Protein AF-A0A9W9ZIT5-F1 (afdb_monomer_lite)

Foldseek 3Di:
DKDKDKDKAAPVCCVVCVVVVVVCVVVVQKDWPDKDKDQDDDDPPDRRIMIMTMIMGPHD

Secondary structure (DSSP, 8-state):
--EEEEEEEEHHHHHHHHHHHHHHHHTTSEEEEEEEEEEPP--TTS-SEEEEEEEEE---

Organism: NCBI:txid174260

Structure (mmCIF, N/CA/C/O backbone):
data_AF-A0A9W9ZIT5-F1
#
_entry.id   AF-A0A9W9ZIT5-F1
#
loop_
_atom_site.group_PDB
_atom_site.id
_atom_site.type_symbol
_atom_site.label_atom_id
_atom_site.label_alt_id
_atom_site.label_comp_id
_atom_site.label_asym_id
_atom_site.label_entity_id
_atom_site.label_seq_id
_atom_site.pdbx_PDB_ins_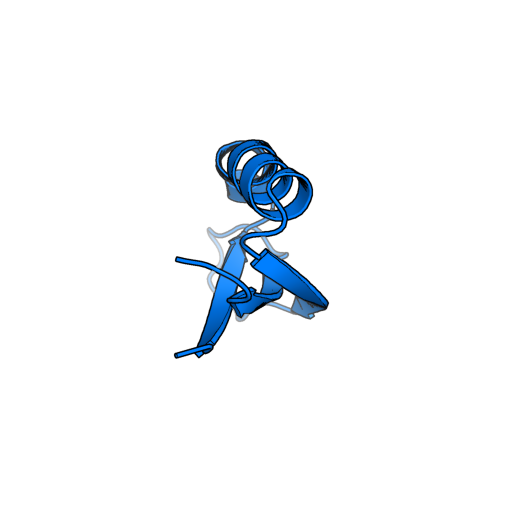code
_atom_site.Cartn_x
_atom_site.Cartn_y
_atom_site.Cartn_z
_atom_site.occupancy
_atom_site.B_iso_or_equiv
_atom_site.auth_seq_id
_atom_site.auth_comp_id
_atom_site.auth_asym_id
_atom_site.auth_atom_id
_atom_site.pdbx_PDB_model_num
ATOM 1 N N . MET A 1 1 ? -20.532 2.542 4.866 1.00 54.12 1 MET A N 1
ATOM 2 C CA . MET A 1 1 ? -20.308 1.297 4.100 1.00 54.12 1 MET A CA 1
ATOM 3 C C . MET A 1 1 ? -18.810 1.163 3.901 1.00 54.12 1 MET A C 1
ATOM 5 O O . MET A 1 1 ? -18.201 2.134 3.475 1.00 54.12 1 MET A O 1
ATOM 9 N N . GLY A 1 2 ? -18.220 0.040 4.314 1.00 79.19 2 GLY A N 1
ATOM 10 C CA . GLY A 1 2 ? -16.801 -0.242 4.076 1.00 79.19 2 GLY A CA 1
ATOM 11 C C . GLY A 1 2 ? -16.575 -0.733 2.646 1.00 79.19 2 GLY A C 1
ATOM 12 O O . GLY A 1 2 ? -17.505 -1.225 2.010 1.00 79.19 2 GLY A O 1
ATOM 13 N N . GLY A 1 3 ? -15.352 -0.591 2.146 1.00 89.69 3 GLY A N 1
ATOM 14 C CA . GLY A 1 3 ? -14.960 -0.997 0.797 1.00 89.69 3 GLY A CA 1
ATOM 15 C C . GLY A 1 3 ? -13.510 -1.462 0.754 1.00 89.69 3 GLY A C 1
ATOM 16 O O . GLY A 1 3 ? -12.777 -1.305 1.732 1.00 89.69 3 GLY A O 1
ATOM 17 N N . LEU A 1 4 ? -13.105 -2.046 -0.370 1.00 93.25 4 LEU A N 1
ATOM 18 C CA . LEU A 1 4 ? -11.709 -2.376 -0.639 1.00 93.25 4 LEU A CA 1
ATOM 19 C C . LEU A 1 4 ? -11.161 -1.412 -1.685 1.00 93.25 4 LEU A C 1
ATOM 21 O O . LEU A 1 4 ? -11.803 -1.175 -2.706 1.00 93.25 4 LEU A O 1
ATOM 25 N N . ILE A 1 5 ? -9.972 -0.881 -1.428 1.00 91.81 5 ILE A N 1
ATOM 26 C CA . ILE A 1 5 ? -9.223 -0.053 -2.367 1.00 91.81 5 ILE A CA 1
ATOM 27 C C . ILE A 1 5 ? -7.979 -0.835 -2.768 1.00 91.81 5 ILE A C 1
ATOM 29 O O . ILE A 1 5 ? -7.227 -1.299 -1.912 1.00 91.81 5 ILE A O 1
ATOM 33 N N . CYS A 1 6 ? -7.767 -0.979 -4.072 1.00 92.12 6 CYS A N 1
ATOM 34 C CA . CYS A 1 6 ? -6.564 -1.574 -4.631 1.00 92.12 6 CYS A CA 1
ATOM 35 C C . CYS A 1 6 ? -5.909 -0.565 -5.567 1.00 92.12 6 CYS A C 1
ATOM 37 O O . CYS A 1 6 ? -6.569 -0.045 -6.466 1.00 92.12 6 CYS A O 1
ATOM 39 N N . PHE A 1 7 ? -4.623 -0.307 -5.371 1.00 89.00 7 PHE A N 1
ATOM 40 C CA . PHE A 1 7 ? -3.826 0.478 -6.306 1.00 89.00 7 PHE A CA 1
ATOM 41 C C . PHE A 1 7 ? -2.446 -0.144 -6.478 1.00 89.00 7 PHE A C 1
ATOM 43 O O . PHE A 1 7 ? -1.915 -0.819 -5.591 1.00 89.00 7 PHE A O 1
ATOM 50 N N . ILE A 1 8 ? -1.884 0.073 -7.663 1.00 89.50 8 ILE A N 1
ATOM 51 C CA . ILE A 1 8 ? -0.554 -0.383 -8.041 1.00 89.50 8 ILE A CA 1
ATOM 52 C C . ILE A 1 8 ? 0.304 0.862 -8.193 1.00 89.50 8 ILE A C 1
ATOM 54 O O . ILE A 1 8 ? -0.026 1.731 -8.992 1.00 89.50 8 ILE A O 1
ATOM 58 N N . LEU A 1 9 ? 1.387 0.931 -7.428 1.00 89.56 9 LEU A N 1
ATOM 59 C CA . LEU A 1 9 ? 2.369 2.006 -7.510 1.00 89.56 9 LEU A CA 1
ATOM 60 C C . LEU A 1 9 ? 3.659 1.472 -8.103 1.00 89.56 9 LEU A C 1
ATOM 62 O O . LEU A 1 9 ? 4.121 0.381 -7.743 1.00 89.56 9 LEU A O 1
ATOM 66 N N . ARG A 1 10 ? 4.283 2.258 -8.973 1.00 86.94 10 ARG A N 1
ATOM 67 C CA . ARG A 1 10 ? 5.683 2.036 -9.323 1.00 86.94 10 ARG A CA 1
ATOM 68 C C . ARG A 1 10 ? 6.566 2.489 -8.174 1.00 86.94 10 ARG A C 1
ATOM 70 O O . ARG A 1 10 ? 6.187 3.322 -7.358 1.00 86.94 10 ARG A O 1
ATOM 77 N N . TYR A 1 11 ? 7.772 1.937 -8.103 1.00 84.31 11 TYR A N 1
ATOM 78 C CA . TYR A 1 11 ? 8.695 2.285 -7.022 1.00 84.31 11 TYR A CA 1
ATOM 79 C C . TYR A 1 11 ? 9.064 3.775 -6.997 1.00 84.31 11 TYR A C 1
ATOM 81 O O . TYR A 1 11 ? 9.246 4.311 -5.916 1.00 84.31 11 TYR A O 1
ATOM 89 N N . ASN A 1 12 ? 9.145 4.438 -8.154 1.00 85.62 12 ASN A N 1
ATOM 90 C CA . ASN A 1 12 ? 9.431 5.873 -8.241 1.00 85.62 12 ASN A CA 1
ATOM 91 C C . ASN A 1 12 ? 8.235 6.765 -7.869 1.00 85.62 12 ASN A C 1
ATOM 93 O O . ASN A 1 12 ? 8.442 7.930 -7.584 1.00 85.62 12 ASN A O 1
ATOM 97 N N . GLU A 1 13 ? 7.014 6.230 -7.887 1.00 86.62 13 GLU A N 1
ATOM 98 C CA . GLU A 1 13 ? 5.795 6.935 -7.464 1.00 86.62 13 GLU A CA 1
ATOM 99 C C . GLU A 1 13 ? 5.521 6.708 -5.972 1.00 86.62 13 GLU A C 1
ATOM 101 O O . GLU A 1 13 ? 4.709 7.398 -5.369 1.00 86.62 13 GLU A O 1
ATOM 106 N N . LEU A 1 14 ? 6.163 5.707 -5.356 1.00 87.94 14 LEU A N 1
ATOM 107 C CA . LEU A 1 14 ? 5.903 5.355 -3.964 1.00 87.94 14 LEU A CA 1
ATOM 108 C C . LEU A 1 14 ? 6.179 6.534 -3.030 1.00 87.94 14 LEU A C 1
ATOM 110 O O . LEU A 1 14 ? 5.371 6.775 -2.139 1.00 87.94 14 LEU A O 1
ATOM 114 N N . ASP A 1 15 ? 7.275 7.255 -3.251 1.00 89.25 15 ASP A N 1
ATOM 115 C CA . ASP A 1 15 ? 7.673 8.379 -2.402 1.00 89.25 15 ASP A CA 1
ATOM 116 C C . ASP A 1 15 ? 6.634 9.514 -2.435 1.00 89.25 15 ASP A C 1
ATOM 118 O O . ASP A 1 15 ? 6.381 10.136 -1.406 1.00 89.25 15 ASP A O 1
ATOM 122 N N . ASP A 1 16 ? 5.943 9.705 -3.565 1.00 90.69 16 ASP A N 1
ATOM 123 C CA . ASP A 1 16 ? 4.910 10.738 -3.718 1.00 90.69 16 ASP A CA 1
ATOM 124 C C . ASP A 1 16 ? 3.632 10.422 -2.918 1.00 90.69 16 ASP A C 1
ATOM 126 O O . ASP A 1 16 ? 2.932 11.326 -2.461 1.00 90.69 16 ASP A O 1
ATOM 130 N N . TYR A 1 17 ? 3.306 9.135 -2.743 1.00 91.06 17 TYR A N 1
ATOM 131 C CA . TYR A 1 17 ? 2.039 8.698 -2.136 1.00 91.06 17 TYR A CA 1
ATOM 132 C C . TYR A 1 17 ? 2.189 8.091 -0.738 1.00 91.06 17 TYR A C 1
ATOM 134 O O . TYR A 1 17 ? 1.201 8.001 -0.002 1.00 91.06 17 TYR A O 1
ATOM 142 N N . GLN A 1 18 ? 3.390 7.657 -0.349 1.00 91.06 18 GLN A N 1
ATOM 143 C CA . GLN A 1 18 ? 3.598 6.880 0.872 1.00 91.06 18 GLN A CA 1
ATOM 144 C C . GLN A 1 18 ? 3.173 7.642 2.130 1.00 91.06 18 GLN A C 1
ATOM 146 O O . GLN A 1 18 ? 2.608 7.034 3.042 1.00 91.06 18 GLN A O 1
ATOM 151 N N . ASP A 1 19 ? 3.424 8.946 2.199 1.00 94.19 19 ASP A N 1
ATOM 152 C CA . ASP A 1 19 ? 3.088 9.725 3.390 1.00 94.19 19 ASP A CA 1
ATOM 153 C C . ASP A 1 19 ? 1.579 9.956 3.513 1.00 94.19 19 ASP A C 1
ATOM 155 O O . ASP A 1 19 ? 1.017 9.704 4.579 1.00 94.19 19 ASP A O 1
ATOM 159 N N . MET A 1 20 ? 0.887 10.251 2.408 1.00 93.38 20 MET A N 1
ATOM 160 C CA . MET A 1 20 ? -0.581 10.309 2.384 1.00 93.38 20 MET A CA 1
ATOM 161 C C . MET A 1 20 ? -1.208 8.967 2.800 1.00 93.38 20 MET A C 1
ATOM 163 O O . MET A 1 20 ? -2.171 8.925 3.567 1.00 93.38 20 MET A O 1
ATOM 167 N N . MET A 1 21 ? -0.655 7.845 2.330 1.00 92.44 21 MET A N 1
ATOM 168 C CA . MET A 1 21 ? -1.120 6.514 2.733 1.00 92.44 21 MET A CA 1
ATOM 169 C C . MET A 1 21 ? -0.953 6.288 4.244 1.00 92.44 21 MET A C 1
ATOM 171 O O . MET A 1 21 ? -1.895 5.834 4.896 1.00 92.44 21 MET A O 1
ATOM 175 N N . LYS A 1 22 ? 0.203 6.651 4.822 1.00 93.62 22 LYS A N 1
ATOM 176 C CA . LYS A 1 22 ? 0.445 6.559 6.274 1.00 93.62 22 LYS A CA 1
ATOM 177 C C . LYS A 1 22 ? -0.506 7.445 7.074 1.00 93.62 22 LYS A C 1
ATOM 179 O O . LYS A 1 22 ? -0.967 7.029 8.132 1.00 93.62 22 LYS A O 1
ATOM 184 N N . GLU A 1 23 ? -0.807 8.655 6.607 1.00 95.94 23 GLU A N 1
ATOM 185 C CA . GLU A 1 23 ? -1.763 9.545 7.277 1.00 95.94 23 GLU A CA 1
ATOM 186 C C . GLU A 1 23 ? -3.151 8.899 7.384 1.00 95.94 23 GLU A C 1
ATOM 188 O O . GLU A 1 23 ? -3.771 8.918 8.450 1.00 95.94 23 GLU A O 1
ATOM 193 N N . LEU A 1 24 ? -3.613 8.257 6.308 1.00 93.56 24 LEU A N 1
ATOM 194 C CA . LEU A 1 24 ? -4.900 7.556 6.270 1.00 93.56 24 LEU A CA 1
ATOM 195 C C . LEU A 1 24 ? -4.923 6.309 7.169 1.00 93.56 24 LE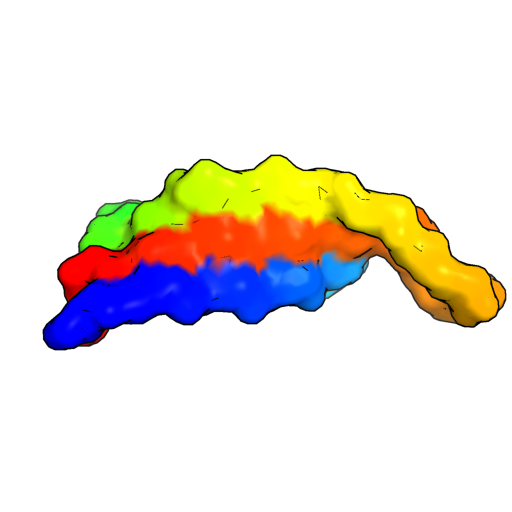U A C 1
ATOM 197 O O . LEU A 1 24 ? -5.945 6.035 7.812 1.00 93.56 24 LEU A O 1
ATOM 201 N N . GLU A 1 25 ? -3.806 5.581 7.246 1.00 92.50 25 GLU A N 1
ATOM 202 C CA . GLU A 1 25 ? -3.616 4.461 8.178 1.00 92.50 25 GLU A CA 1
ATOM 203 C C . GLU A 1 25 ? -3.640 4.937 9.639 1.00 92.50 25 GLU A C 1
ATOM 205 O O . GLU A 1 25 ? -4.409 4.423 10.458 1.00 92.50 25 GLU A O 1
ATOM 210 N N . ASN A 1 26 ? -2.869 5.978 9.964 1.00 94.69 26 ASN A N 1
ATOM 211 C CA . ASN A 1 26 ? -2.778 6.550 11.309 1.00 94.69 26 ASN A CA 1
ATOM 212 C C . ASN A 1 26 ? -4.118 7.127 11.784 1.00 94.69 26 ASN A C 1
ATOM 214 O O . ASN A 1 26 ? -4.491 6.975 12.949 1.00 94.69 26 ASN A O 1
ATOM 218 N N . ALA A 1 27 ? -4.888 7.728 10.873 1.00 94.75 27 ALA A N 1
ATOM 219 C CA . ALA A 1 27 ? -6.238 8.214 11.143 1.00 94.75 27 ALA A CA 1
ATOM 220 C C . ALA A 1 27 ? -7.279 7.086 11.305 1.00 94.75 27 ALA A C 1
ATOM 222 O O . ALA A 1 27 ? -8.460 7.369 11.532 1.00 94.75 27 ALA A O 1
ATOM 223 N N . ARG A 1 28 ? -6.875 5.810 11.175 1.00 92.12 28 ARG A N 1
ATOM 224 C CA . ARG A 1 28 ? -7.754 4.626 11.161 1.00 92.12 28 ARG A CA 1
ATOM 225 C C . ARG A 1 28 ? -8.889 4.746 10.141 1.00 92.12 28 ARG A C 1
ATOM 227 O O . ARG A 1 28 ? -9.995 4.247 10.370 1.00 92.12 28 ARG A O 1
ATOM 234 N N . ARG A 1 29 ? -8.630 5.444 9.031 1.00 92.75 29 ARG A N 1
ATOM 235 C CA . ARG A 1 29 ? -9.556 5.535 7.898 1.00 92.75 29 ARG A CA 1
ATOM 236 C C . ARG A 1 29 ? -9.365 4.335 6.998 1.00 92.75 29 ARG A C 1
ATOM 238 O O . ARG A 1 29 ? -10.356 3.724 6.599 1.00 92.75 29 ARG A O 1
ATOM 245 N N . TRP A 1 30 ? -8.112 3.968 6.740 1.00 93.69 30 TRP A N 1
ATOM 246 C CA . TRP A 1 30 ? -7.739 2.800 5.950 1.00 93.69 30 TRP A CA 1
ATOM 247 C C . TRP A 1 30 ? -6.941 1.797 6.788 1.00 93.69 30 TRP A C 1
ATOM 249 O O . TRP A 1 30 ? -6.196 2.167 7.689 1.00 93.69 30 TRP A O 1
ATOM 259 N N . GLU A 1 31 ? -7.100 0.517 6.478 1.00 94.12 31 GLU A N 1
ATOM 260 C CA . GLU A 1 31 ? -6.358 -0.592 7.076 1.00 94.12 31 GLU A CA 1
ATOM 261 C C . GLU A 1 31 ? -5.638 -1.347 5.955 1.00 94.12 31 GLU A C 1
ATOM 263 O O . GLU A 1 31 ? -6.286 -1.814 5.014 1.00 94.12 31 GLU A O 1
ATOM 268 N N . ASN A 1 32 ? -4.305 -1.435 6.018 1.00 92.88 32 ASN A N 1
ATOM 269 C CA . ASN A 1 32 ? -3.531 -2.193 5.036 1.00 92.88 32 ASN A CA 1
ATOM 270 C C . ASN A 1 32 ? -3.789 -3.692 5.231 1.00 92.88 32 ASN A C 1
ATOM 272 O O . ASN A 1 32 ? -3.444 -4.254 6.267 1.00 92.88 32 ASN A O 1
ATOM 276 N N . ILE A 1 33 ? -4.385 -4.339 4.230 1.00 94.44 33 ILE A N 1
ATOM 277 C CA . ILE A 1 33 ? -4.631 -5.786 4.246 1.00 94.44 33 ILE A CA 1
ATOM 278 C C . ILE A 1 33 ? -3.471 -6.532 3.593 1.00 94.44 33 ILE A C 1
ATOM 280 O O . ILE A 1 33 ? -3.113 -7.636 4.004 1.00 94.44 33 ILE A O 1
ATOM 284 N N . SER A 1 34 ? -2.923 -5.981 2.510 1.00 93.94 34 SER A N 1
ATOM 285 C CA . SER A 1 34 ? -1.868 -6.651 1.765 1.00 93.94 34 SER A CA 1
ATOM 286 C C . SER A 1 34 ? -0.977 -5.674 1.019 1.00 93.94 34 SER A C 1
ATOM 288 O O . SER A 1 34 ? -1.438 -4.697 0.430 1.00 93.94 34 SER A O 1
ATOM 290 N N . LYS A 1 35 ? 0.307 -6.022 0.962 1.00 93.50 35 LYS A N 1
ATOM 291 C CA . LYS A 1 35 ? 1.309 -5.406 0.099 1.00 93.50 35 LYS A CA 1
ATOM 292 C C . LYS A 1 35 ? 2.030 -6.511 -0.661 1.00 93.50 35 LYS A C 1
ATOM 294 O O . LYS A 1 35 ? 2.655 -7.377 -0.047 1.00 93.50 35 LYS A O 1
ATOM 299 N N . LYS A 1 36 ? 1.975 -6.485 -1.992 1.00 92.44 36 LYS A N 1
ATOM 300 C CA . LYS A 1 36 ? 2.666 -7.460 -2.848 1.00 92.44 36 LYS A CA 1
ATOM 301 C C . LYS A 1 36 ? 3.582 -6.774 -3.844 1.00 92.44 36 LYS A C 1
ATOM 303 O O . LYS A 1 36 ? 3.222 -5.777 -4.455 1.00 92.44 36 LYS A O 1
ATOM 308 N N . ARG A 1 37 ? 4.766 -7.356 -4.035 1.00 89.88 37 ARG A N 1
ATOM 309 C CA . ARG A 1 37 ? 5.652 -7.016 -5.152 1.00 89.88 37 ARG A CA 1
ATOM 310 C C . ARG A 1 37 ? 5.126 -7.704 -6.401 1.00 8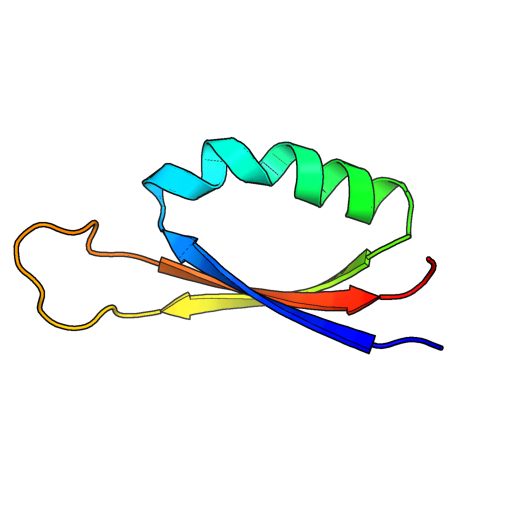9.88 37 ARG A C 1
ATOM 312 O O . ARG A 1 37 ? 4.915 -8.915 -6.373 1.00 89.88 37 ARG A O 1
ATOM 319 N N . LEU A 1 38 ? 4.920 -6.936 -7.461 1.00 85.31 38 LEU A N 1
ATOM 320 C CA . LEU A 1 38 ? 4.503 -7.461 -8.751 1.00 85.31 38 LEU A CA 1
ATOM 321 C C . LEU A 1 38 ? 5.701 -7.484 -9.711 1.00 85.31 38 LEU A C 1
ATOM 323 O O . LEU A 1 38 ? 6.396 -6.467 -9.821 1.00 85.31 38 LEU A O 1
ATOM 327 N N . PRO A 1 39 ? 5.955 -8.609 -10.404 1.00 74.06 39 PRO A N 1
ATOM 328 C CA . PRO A 1 39 ? 6.774 -8.591 -11.607 1.00 74.06 39 PRO A CA 1
ATOM 329 C C . PRO A 1 39 ? 5.995 -7.827 -12.686 1.00 74.06 39 PRO A C 1
ATOM 331 O O . PRO A 1 39 ? 4.837 -8.148 -12.951 1.00 74.06 39 PRO A O 1
ATOM 334 N N . TYR A 1 40 ? 6.581 -6.767 -13.242 1.00 66.81 40 TYR A N 1
ATOM 335 C CA . TYR A 1 40 ? 5.924 -5.967 -14.279 1.00 66.81 40 TYR A CA 1
ATOM 336 C C . TYR A 1 40 ? 6.250 -6.497 -15.685 1.00 66.81 40 TYR A C 1
ATOM 338 O O . TYR A 1 40 ? 7.313 -7.083 -15.887 1.00 66.81 40 TYR A O 1
ATOM 346 N N . PHE A 1 41 ? 5.316 -6.299 -16.623 1.00 62.03 41 PHE A N 1
ATOM 347 C CA . PHE A 1 41 ? 5.379 -6.734 -18.025 1.00 62.03 41 PHE A CA 1
ATOM 348 C C . PHE A 1 41 ? 6.188 -5.763 -18.913 1.00 62.03 41 PHE A C 1
ATOM 350 O O . PHE A 1 41 ? 6.293 -4.573 -18.629 1.00 62.03 41 PHE A O 1
ATOM 357 N N . GLU A 1 42 ? 6.761 -6.323 -19.976 1.00 56.88 42 GLU A N 1
ATOM 358 C CA . GLU A 1 42 ? 7.826 -5.835 -20.870 1.00 56.88 42 GLU A CA 1
ATOM 359 C C . GLU A 1 42 ? 7.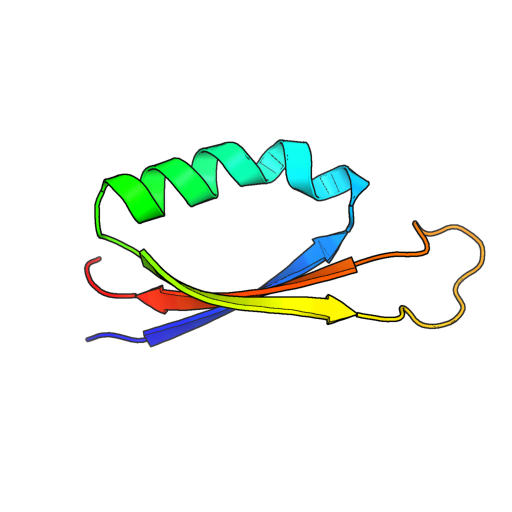525 -4.543 -21.663 1.00 56.88 42 GLU A C 1
ATOM 361 O O . GLU A 1 42 ? 7.310 -4.579 -22.871 1.00 56.88 42 GLU A O 1
ATOM 366 N N . ALA A 1 43 ? 7.548 -3.377 -21.020 1.00 65.38 43 ALA A N 1
ATOM 367 C CA . ALA A 1 43 ? 7.739 -2.112 -21.734 1.00 65.38 43 ALA A CA 1
ATOM 368 C C . ALA A 1 43 ? 9.085 -1.507 -21.315 1.00 65.38 43 ALA A C 1
ATOM 370 O O . ALA A 1 43 ? 9.280 -1.190 -20.139 1.00 65.38 43 ALA A O 1
ATOM 371 N N . ASP A 1 44 ? 10.010 -1.392 -22.274 1.00 63.50 44 ASP A N 1
ATOM 372 C CA . ASP A 1 44 ? 11.449 -1.179 -22.041 1.00 63.50 44 ASP A CA 1
AT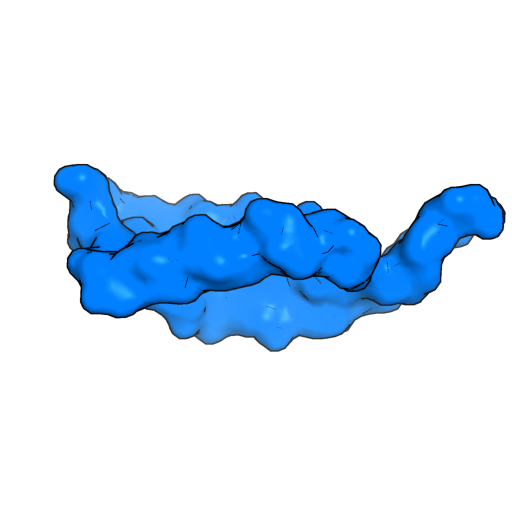OM 373 C C . ASP A 1 44 ? 11.812 0.126 -21.304 1.00 63.50 44 ASP A C 1
ATOM 375 O O . ASP A 1 44 ? 12.883 0.210 -20.702 1.00 63.50 44 ASP A O 1
ATOM 379 N N . ASP A 1 45 ? 10.894 1.094 -21.237 1.00 70.69 45 ASP A N 1
ATOM 380 C CA . ASP A 1 45 ? 11.153 2.427 -20.676 1.00 70.69 45 ASP A CA 1
ATOM 381 C C . ASP A 1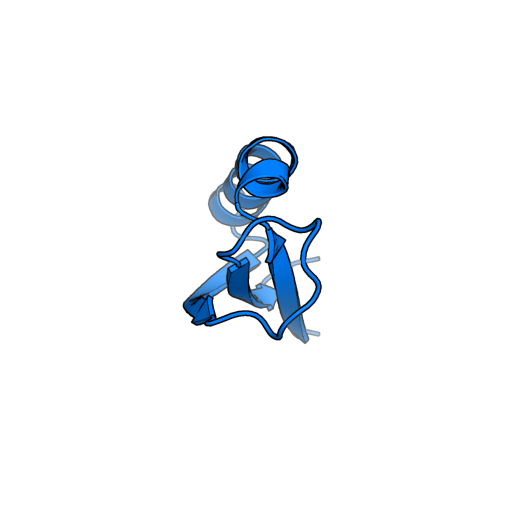 45 ? 10.591 2.655 -19.259 1.00 70.69 45 ASP A C 1
ATOM 383 O O . ASP A 1 45 ? 10.658 3.769 -18.733 1.00 70.69 45 ASP A O 1
ATOM 387 N N . MET A 1 46 ? 10.022 1.633 -18.605 1.00 66.31 46 MET A N 1
ATOM 388 C CA . MET A 1 46 ? 9.385 1.797 -17.288 1.00 66.31 46 MET A CA 1
ATOM 389 C C . MET A 1 46 ? 10.118 1.103 -16.126 1.00 66.31 46 MET A C 1
ATOM 391 O O . MET A 1 46 ? 10.758 0.064 -16.305 1.00 66.31 46 MET A O 1
ATOM 395 N N . PRO A 1 47 ? 10.013 1.640 -14.888 1.00 67.31 47 PRO A N 1
ATOM 396 C CA . PRO A 1 47 ? 10.596 1.024 -13.700 1.00 67.31 47 PRO A CA 1
ATOM 397 C C . PRO A 1 47 ? 10.181 -0.443 -13.540 1.00 67.31 47 PRO A C 1
ATOM 399 O O . PRO A 1 47 ? 9.002 -0.770 -13.425 1.00 67.31 47 PRO A O 1
ATOM 402 N N . LYS A 1 48 ? 11.175 -1.333 -13.453 1.00 72.81 48 LYS A N 1
ATOM 403 C CA . LYS A 1 48 ? 11.004 -2.801 -13.493 1.00 72.81 48 LYS A CA 1
ATOM 404 C C . LYS A 1 48 ? 10.286 -3.418 -12.284 1.00 72.81 48 LYS A C 1
ATOM 406 O O . LYS A 1 48 ? 10.199 -4.639 -12.174 1.00 72.81 48 LYS A O 1
ATOM 411 N N . LYS A 1 49 ? 9.842 -2.611 -11.319 1.00 80.06 49 LYS A N 1
ATOM 412 C CA . LYS A 1 49 ? 9.232 -3.079 -10.070 1.00 80.06 49 LYS A CA 1
ATOM 413 C C . LYS A 1 49 ? 8.015 -2.228 -9.737 1.00 80.06 49 LYS A C 1
ATOM 415 O O . LYS A 1 49 ? 8.090 -1.000 -9.749 1.00 80.06 49 LYS A O 1
ATOM 420 N N . ALA A 1 50 ? 6.934 -2.903 -9.360 1.00 88.12 50 ALA A N 1
ATOM 421 C CA . ALA A 1 50 ? 5.716 -2.284 -8.859 1.00 88.12 50 ALA A CA 1
ATOM 422 C C . ALA A 1 50 ? 5.258 -2.955 -7.556 1.00 88.12 50 ALA A C 1
ATOM 424 O O . ALA A 1 50 ? 5.619 -4.098 -7.245 1.00 88.12 50 ALA A O 1
ATOM 425 N N . LEU A 1 51 ? 4.460 -2.226 -6.786 1.00 90.69 51 LEU A N 1
ATOM 426 C CA . LEU A 1 51 ? 3.838 -2.669 -5.550 1.00 90.69 51 LEU A CA 1
ATOM 427 C C . LEU A 1 51 ? 2.326 -2.566 -5.695 1.00 90.69 51 LEU A C 1
ATOM 429 O O . LEU A 1 51 ? 1.804 -1.490 -5.959 1.00 90.69 51 LEU A O 1
ATOM 433 N N . ALA A 1 52 ? 1.630 -3.677 -5.489 1.00 92.00 52 ALA A N 1
ATOM 434 C CA . ALA A 1 52 ? 0.193 -3.669 -5.283 1.00 92.00 52 ALA A CA 1
ATOM 435 C C . ALA A 1 52 ? -0.101 -3.518 -3.795 1.00 92.00 52 ALA A C 1
ATOM 437 O O . ALA A 1 52 ? 0.438 -4.270 -2.973 1.00 92.00 52 ALA A O 1
ATOM 438 N N . PHE A 1 53 ? -0.985 -2.586 -3.471 1.00 94.31 53 PHE A N 1
ATOM 439 C CA . PHE A 1 53 ? -1.509 -2.406 -2.131 1.00 94.31 53 PHE A CA 1
ATOM 440 C C . PHE A 1 53 ? -3.007 -2.677 -2.123 1.00 94.31 53 PHE A C 1
ATOM 442 O O . PHE A 1 53 ? -3.732 -2.199 -2.992 1.00 94.31 53 PHE A O 1
ATOM 449 N N . LEU A 1 54 ? -3.461 -3.428 -1.124 1.00 95.19 54 LEU A N 1
ATOM 450 C CA . LEU A 1 54 ? -4.868 -3.671 -0.851 1.00 95.19 54 LEU A CA 1
ATOM 451 C C . LEU A 1 54 ? -5.210 -3.096 0.520 1.00 95.19 54 LEU A C 1
ATOM 453 O O . LEU A 1 54 ? -4.641 -3.510 1.531 1.00 95.19 54 LEU A O 1
ATOM 457 N N . TYR A 1 55 ? -6.173 -2.186 0.540 1.00 94.69 55 TYR A N 1
ATOM 458 C CA . TYR A 1 55 ? -6.660 -1.509 1.730 1.00 94.69 55 TYR A CA 1
ATOM 459 C C . TYR A 1 55 ? -8.133 -1.793 1.965 1.00 94.69 55 TYR A C 1
ATOM 461 O O . TYR A 1 55 ? -8.924 -1.857 1.025 1.00 94.69 55 TYR A O 1
ATOM 469 N N . LYS A 1 56 ? -8.513 -1.890 3.235 1.00 93.88 56 LYS A N 1
ATOM 470 C CA . LYS A 1 56 ? -9.904 -1.822 3.671 1.00 93.88 56 LYS A CA 1
ATOM 471 C C . LYS A 1 56 ? -10.218 -0.413 4.135 1.00 93.88 56 LYS A C 1
ATOM 473 O O . LYS A 1 56 ? -9.517 0.136 4.979 1.00 93.88 56 LYS A O 1
ATOM 478 N N . VAL A 1 57 ? -11.306 0.148 3.629 1.00 92.44 57 VAL A N 1
ATOM 479 C CA . VAL A 1 57 ? -11.861 1.412 4.108 1.00 92.44 57 VAL A CA 1
ATOM 480 C C . VAL A 1 57 ? -12.683 1.130 5.358 1.00 92.44 57 VAL A C 1
ATOM 482 O O . VAL A 1 57 ? -13.698 0.429 5.310 1.00 92.44 57 VAL A O 1
ATOM 485 N N . VAL A 1 58 ? -12.214 1.659 6.482 1.00 89.00 58 VAL A N 1
ATOM 486 C CA . VAL A 1 58 ? -12.798 1.474 7.813 1.00 89.00 58 VAL A CA 1
ATOM 487 C C . VAL A 1 58 ? -13.730 2.638 8.157 1.00 89.00 58 VAL A C 1
ATOM 489 O O . VAL A 1 58 ? -14.796 2.418 8.733 1.00 89.00 58 VAL A O 1
ATOM 492 N N . LYS A 1 59 ? -13.359 3.869 7.778 1.00 79.94 59 LYS A N 1
ATOM 493 C CA . LYS A 1 59 ? -14.149 5.096 7.972 1.00 79.94 59 LYS A CA 1
ATOM 494 C C . LYS A 1 59 ? -13.962 6.039 6.780 1.00 79.94 59 LYS A C 1
ATOM 496 O O . LYS A 1 59 ? -12.834 6.183 6.311 1.00 79.94 59 LYS A O 1
ATOM 501 N N . ASN A 1 60 ? -15.054 6.671 6.345 1.00 62.84 60 ASN A N 1
ATOM 502 C CA . ASN A 1 60 ? -15.054 7.773 5.376 1.00 62.84 60 ASN A CA 1
ATOM 503 C C . ASN A 1 60 ? -15.202 9.098 6.113 1.00 62.84 60 ASN A C 1
ATOM 505 O O . ASN A 1 60 ? -16.117 9.161 6.966 1.00 62.84 60 ASN A O 1
#

Sequence (60 aa):
MGGLICFILRYNELDDYQDMMKELENARRWENISKKRLPYFEADDMPKKALAFLYKVVKN

pLDDT: mean 85.68, std 11.12, range [54.12, 95.94]

Radius of gyration: 12.96 Å; chains: 1; bounding box: 32×19×33 Å